Protein AF-A0A3B9LGZ9-F1 (afdb_monomer)

Structure (mmCIF, N/CA/C/O backbone):
data_AF-A0A3B9LGZ9-F1
#
_entry.id   AF-A0A3B9LGZ9-F1
#
loop_
_atom_site.group_PDB
_atom_site.id
_atom_site.type_symbol
_atom_site.label_atom_id
_atom_site.label_alt_id
_atom_site.label_comp_id
_atom_site.label_asym_id
_atom_site.label_entity_id
_atom_site.label_seq_id
_atom_site.pdbx_PDB_ins_code
_atom_site.Cartn_x
_atom_site.Cartn_y
_atom_site.Cartn_z
_atom_site.occupancy
_atom_site.B_iso_or_equiv
_atom_site.auth_seq_id
_atom_site.auth_comp_id
_atom_site.auth_asym_id
_atom_site.auth_atom_id
_atom_site.pdbx_PDB_model_num
ATOM 1 N N . MET A 1 1 ? -9.078 -23.975 -48.253 1.00 40.38 1 MET A N 1
ATOM 2 C CA . MET A 1 1 ? -9.713 -23.560 -46.987 1.00 40.38 1 MET A CA 1
ATOM 3 C C . MET A 1 1 ? -8.598 -23.088 -46.071 1.00 40.38 1 MET A C 1
ATOM 5 O O . MET A 1 1 ? -7.630 -23.821 -45.918 1.00 40.38 1 MET A O 1
ATOM 9 N N . ARG A 1 2 ? -8.647 -21.822 -45.647 1.00 36.91 2 ARG A N 1
ATOM 10 C CA . ARG A 1 2 ? -7.568 -21.124 -44.932 1.00 36.91 2 ARG A CA 1
ATOM 11 C C . ARG A 1 2 ? -7.625 -21.435 -43.428 1.00 36.91 2 ARG A C 1
ATOM 13 O O . ARG A 1 2 ? -8.727 -21.634 -42.925 1.00 36.91 2 ARG A O 1
ATOM 20 N N . PRO A 1 3 ? -6.487 -21.451 -42.718 1.00 47.88 3 PRO A N 1
ATOM 21 C CA . PRO A 1 3 ? -6.417 -21.714 -41.278 1.00 47.88 3 PRO A CA 1
ATOM 22 C C . PRO A 1 3 ? -6.904 -20.550 -40.387 1.00 47.88 3 PRO A C 1
ATOM 24 O O . PRO A 1 3 ? -6.818 -20.641 -39.167 1.00 47.88 3 PRO A O 1
ATOM 27 N N . GLU A 1 4 ? -7.453 -19.472 -40.956 1.00 48.69 4 GLU A N 1
ATOM 28 C CA . GLU A 1 4 ? -7.960 -18.311 -40.202 1.00 48.69 4 GLU A CA 1
ATOM 29 C C . GLU A 1 4 ? -9.247 -18.571 -39.378 1.00 48.69 4 GLU A C 1
ATOM 31 O O . GLU A 1 4 ? -9.721 -17.665 -38.696 1.00 48.69 4 GLU A O 1
ATOM 36 N N . ASP A 1 5 ? -9.783 -19.800 -39.346 1.00 43.81 5 ASP A N 1
ATOM 37 C CA . ASP A 1 5 ? -10.883 -20.186 -38.433 1.00 43.81 5 ASP A CA 1
ATOM 38 C C . ASP A 1 5 ? -10.433 -20.317 -36.957 1.00 43.81 5 ASP A C 1
ATOM 40 O O . ASP A 1 5 ? -11.243 -20.535 -36.060 1.00 43.81 5 ASP A O 1
ATOM 44 N N . LEU A 1 6 ? -9.147 -20.084 -36.654 1.00 48.41 6 LEU A N 1
ATOM 45 C CA . LEU A 1 6 ? -8.643 -19.962 -35.279 1.00 48.41 6 LEU A CA 1
ATOM 46 C C . LEU A 1 6 ? -8.991 -18.612 -34.607 1.00 48.41 6 LEU A C 1
ATOM 48 O O . LEU A 1 6 ? -8.484 -18.302 -33.533 1.00 48.41 6 LEU A O 1
ATOM 52 N N . ALA A 1 7 ? -9.854 -17.792 -35.213 1.00 45.59 7 ALA A N 1
ATOM 53 C CA . ALA A 1 7 ? -10.335 -16.532 -34.640 1.00 45.59 7 ALA A CA 1
ATOM 54 C C . ALA A 1 7 ? -11.469 -16.710 -33.604 1.00 45.59 7 A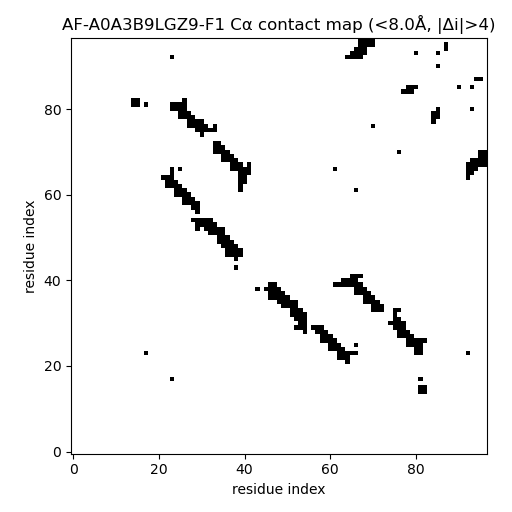LA A C 1
ATOM 56 O O . ALA A 1 7 ? -12.047 -15.726 -33.141 1.00 45.59 7 ALA A O 1
ATOM 57 N N . LYS A 1 8 ? -11.813 -17.948 -33.218 1.00 38.22 8 LYS A N 1
ATOM 58 C CA . LYS A 1 8 ? -12.989 -18.239 -32.381 1.00 38.22 8 LYS A CA 1
ATOM 59 C C . LYS A 1 8 ? -12.679 -19.099 -31.149 1.00 38.22 8 LYS A C 1
ATOM 61 O O . LYS A 1 8 ? -13.391 -20.052 -30.867 1.00 38.22 8 LYS A O 1
ATOM 66 N N . ALA A 1 9 ? -11.628 -18.766 -30.399 1.00 40.62 9 ALA A N 1
ATOM 67 C CA . ALA A 1 9 ? -11.366 -19.395 -29.095 1.00 40.62 9 ALA A CA 1
ATOM 68 C C . ALA A 1 9 ? -10.655 -18.489 -28.066 1.00 40.62 9 ALA A C 1
ATOM 70 O O . ALA A 1 9 ? -10.008 -18.995 -27.159 1.00 40.62 9 ALA A O 1
ATOM 71 N N . ALA A 1 10 ? -10.772 -17.160 -28.168 1.00 39.72 10 ALA A N 1
ATOM 72 C CA . ALA A 1 10 ? -10.199 -16.231 -27.178 1.00 39.72 10 ALA A CA 1
ATOM 73 C C . ALA A 1 10 ? -11.256 -15.322 -26.521 1.00 39.72 10 ALA A C 1
ATOM 75 O O . ALA A 1 10 ? -10.959 -14.230 -26.047 1.00 39.72 10 ALA A O 1
ATOM 76 N N . ALA A 1 11 ? -12.512 -15.768 -26.491 1.00 45.62 11 ALA A N 1
ATOM 77 C CA . ALA A 1 11 ? -13.537 -15.174 -25.645 1.00 45.62 11 ALA A CA 1
ATOM 78 C C . ALA A 1 11 ? -13.547 -15.895 -24.290 1.00 45.62 11 ALA A C 1
ATOM 80 O O . ALA A 1 11 ? -14.335 -16.814 -24.103 1.00 45.62 11 ALA A O 1
ATOM 81 N N . ALA A 1 12 ? -12.643 -15.505 -23.389 1.00 36.50 12 ALA A N 1
ATOM 82 C CA . ALA A 1 12 ? -12.806 -15.515 -21.928 1.00 36.50 12 ALA A CA 1
ATOM 83 C C . ALA A 1 12 ? -11.431 -15.326 -21.278 1.00 36.50 12 ALA A C 1
ATOM 85 O O . ALA A 1 12 ? -10.493 -16.043 -21.600 1.00 36.50 12 ALA A O 1
ATOM 86 N N . ASN A 1 13 ? -11.337 -14.389 -20.338 1.00 33.81 13 ASN A N 1
ATOM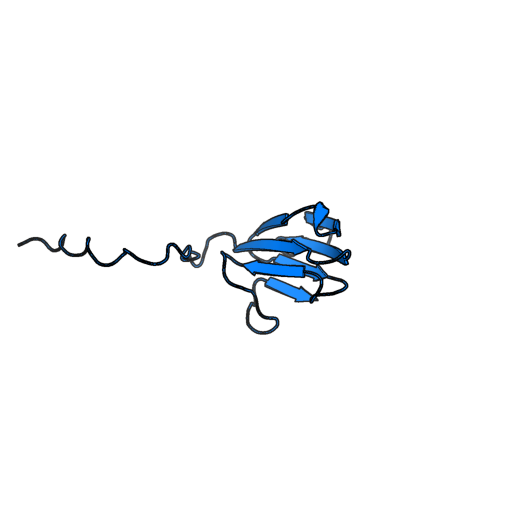 87 C CA . ASN A 1 13 ?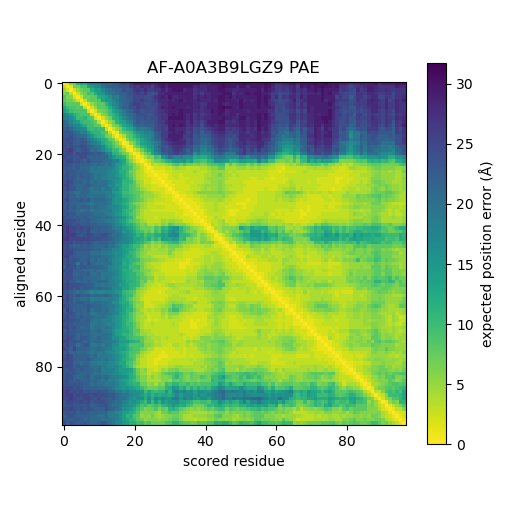 -10.129 -14.028 -19.600 1.00 33.81 13 ASN A CA 1
ATOM 88 C C . ASN A 1 13 ? -9.036 -13.340 -20.424 1.00 33.81 13 ASN A C 1
ATOM 90 O O . ASN A 1 13 ? -7.977 -13.891 -20.705 1.00 33.81 13 ASN A O 1
ATOM 94 N N . SER A 1 14 ? -9.225 -12.036 -20.625 1.00 36.09 14 SER A N 1
ATOM 95 C CA . SER A 1 14 ? -8.127 -11.067 -20.591 1.00 36.09 14 SER A CA 1
ATOM 96 C C . SER A 1 14 ? -7.452 -11.085 -19.206 1.00 36.09 14 SER A C 1
ATOM 98 O O . SER A 1 14 ? -7.510 -10.119 -18.451 1.00 36.09 14 SER A O 1
ATOM 100 N N . SER A 1 15 ? -6.853 -12.206 -18.821 1.00 41.41 15 SER A N 1
ATOM 101 C CA . SER A 1 15 ? -5.715 -12.190 -17.915 1.00 41.41 15 SER A CA 1
ATOM 102 C C . SER A 1 15 ? -4.552 -11.760 -18.801 1.00 41.41 15 SER A C 1
ATOM 104 O O . SER A 1 15 ? -4.346 -12.418 -19.822 1.00 41.41 15 SER A O 1
ATOM 106 N N . PRO A 1 16 ? -3.836 -10.657 -18.521 1.00 43.16 16 PRO A N 1
ATOM 107 C CA . PRO A 1 16 ? -2.628 -10.383 -19.274 1.00 43.16 16 PRO A CA 1
ATOM 108 C C . PRO A 1 16 ? -1.724 -11.599 -19.077 1.00 43.16 16 PRO A C 1
ATOM 110 O O . PRO A 1 16 ? -1.271 -11.875 -17.967 1.00 43.16 16 PRO A O 1
ATOM 113 N N . THR A 1 17 ? -1.539 -12.377 -20.144 1.00 41.56 17 THR A N 1
ATOM 114 C CA . THR A 1 17 ? -0.389 -13.256 -20.293 1.00 41.56 17 THR A CA 1
ATOM 115 C C . THR A 1 17 ? 0.801 -12.339 -20.091 1.00 41.56 17 THR A C 1
ATOM 117 O O . THR A 1 17 ? 1.133 -11.557 -20.978 1.00 41.56 17 THR A O 1
ATOM 120 N N . ALA A 1 18 ? 1.354 -12.344 -18.878 1.00 44.94 18 ALA A N 1
ATOM 121 C CA . ALA A 1 18 ? 2.632 -11.727 -18.611 1.00 44.94 18 ALA A CA 1
ATOM 122 C C . ALA A 1 18 ? 3.603 -12.405 -19.574 1.00 44.94 18 ALA A C 1
ATOM 124 O O . ALA A 1 18 ? 3.890 -13.597 -19.450 1.00 44.94 18 ALA A O 1
ATOM 125 N N . GLU A 1 19 ? 3.987 -11.678 -20.619 1.00 40.50 19 GLU A N 1
ATOM 126 C CA . GLU A 1 19 ? 5.059 -12.089 -21.505 1.00 40.50 19 GLU A CA 1
ATOM 127 C C . GLU A 1 19 ? 6.263 -12.415 -20.608 1.00 40.50 19 GLU A C 1
ATOM 129 O O . GLU A 1 19 ? 6.582 -11.592 -19.743 1.00 40.50 19 GLU A O 1
ATOM 134 N N . PRO A 1 20 ? 6.939 -13.567 -20.768 1.00 43.88 20 PRO A N 1
ATOM 135 C CA . PRO A 1 20 ? 8.087 -13.961 -19.940 1.00 43.88 20 PRO A CA 1
ATOM 136 C C . PRO A 1 20 ? 9.349 -13.087 -20.157 1.00 43.88 20 PRO A C 1
ATOM 138 O O . PRO A 1 20 ? 10.475 -13.548 -20.019 1.00 43.88 20 PRO A O 1
ATOM 141 N N . GLY A 1 21 ? 9.164 -11.810 -20.493 1.00 50.47 21 GLY A N 1
ATOM 142 C CA . GLY A 1 21 ? 10.176 -10.762 -20.602 1.00 50.47 21 GLY A CA 1
ATOM 143 C C . GLY A 1 21 ? 9.610 -9.340 -20.448 1.00 50.47 21 GLY A C 1
ATOM 144 O O . GLY A 1 21 ? 10.306 -8.382 -20.768 1.00 50.47 21 GLY A O 1
ATOM 145 N N . GLY A 1 22 ? 8.355 -9.183 -20.001 1.00 58.69 22 GLY A N 1
ATOM 146 C CA . GLY A 1 22 ? 7.743 -7.881 -19.708 1.00 58.69 22 GLY A CA 1
ATOM 147 C C . GLY A 1 22 ? 7.869 -7.500 -18.225 1.00 58.69 22 GLY A C 1
ATOM 148 O O . GLY A 1 22 ? 8.012 -8.385 -17.381 1.00 58.69 22 GLY A O 1
ATOM 149 N N . PRO A 1 23 ? 7.810 -6.203 -17.868 1.00 70.44 23 PRO A N 1
ATOM 150 C CA . PRO A 1 23 ? 7.880 -5.777 -16.472 1.00 70.44 23 PRO A CA 1
ATOM 151 C C . PRO A 1 23 ? 6.699 -6.347 -15.677 1.00 70.44 23 PRO A C 1
ATOM 153 O O . PRO A 1 23 ? 5.538 -6.154 -16.047 1.00 70.44 23 PRO A O 1
ATOM 156 N N . ASN A 1 24 ? 6.990 -7.005 -14.555 1.00 77.88 24 ASN A N 1
ATOM 157 C CA . ASN A 1 24 ? 5.983 -7.452 -13.606 1.00 77.88 24 ASN A CA 1
ATOM 158 C C . ASN A 1 24 ? 5.231 -6.248 -13.055 1.00 77.88 24 ASN A C 1
ATOM 160 O O . ASN A 1 24 ? 5.835 -5.284 -12.590 1.00 77.88 24 ASN A O 1
ATOM 164 N N . ARG A 1 25 ? 3.899 -6.293 -13.114 1.00 84.94 25 ARG A N 1
ATOM 165 C CA . ARG A 1 25 ? 3.040 -5.270 -12.519 1.00 84.94 25 ARG A CA 1
ATOM 166 C C . ARG A 1 25 ? 2.537 -5.757 -11.172 1.00 84.94 25 ARG A C 1
ATOM 168 O O . ARG A 1 25 ? 1.841 -6.763 -11.140 1.00 84.94 25 ARG A O 1
ATOM 175 N N . VAL A 1 26 ? 2.834 -5.032 -10.101 1.00 86.88 26 VAL A N 1
ATOM 176 C CA . VAL A 1 26 ? 2.374 -5.334 -8.744 1.00 86.88 26 VAL A CA 1
ATOM 177 C C . VAL A 1 26 ? 1.419 -4.247 -8.267 1.00 86.88 26 VAL A C 1
ATOM 179 O O . VAL A 1 26 ? 1.798 -3.089 -8.127 1.00 86.88 26 VAL A O 1
ATOM 182 N N . ASP A 1 27 ? 0.173 -4.620 -8.010 1.00 89.31 27 ASP A N 1
ATOM 183 C CA . ASP A 1 27 ? -0.859 -3.768 -7.434 1.00 89.31 27 ASP A CA 1
ATOM 184 C C . ASP A 1 27 ? -0.974 -4.078 -5.928 1.00 89.31 27 ASP A C 1
ATOM 186 O O . ASP A 1 27 ? -1.351 -5.184 -5.530 1.00 89.31 27 ASP A O 1
ATOM 190 N N . ILE A 1 28 ? -0.655 -3.100 -5.081 1.00 89.69 28 ILE A N 1
ATOM 191 C CA . ILE A 1 28 ? -0.703 -3.190 -3.618 1.00 89.69 28 ILE A CA 1
ATOM 192 C C . ILE A 1 28 ? -1.904 -2.399 -3.124 1.00 89.69 28 ILE A C 1
ATOM 194 O O . ILE A 1 28 ? -1.933 -1.169 -3.176 1.00 89.69 28 ILE A O 1
ATOM 198 N N . ARG A 1 29 ? -2.908 -3.100 -2.608 1.00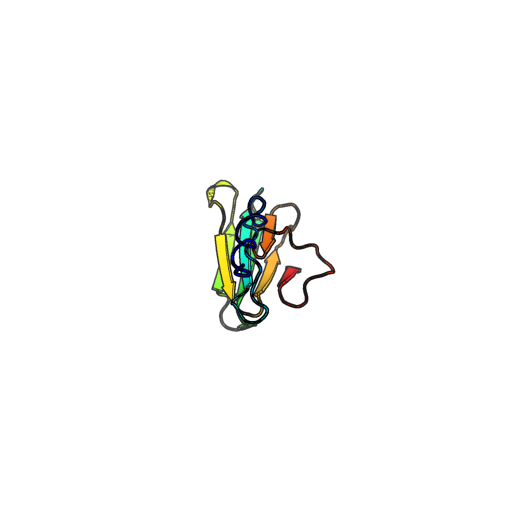 91.94 29 ARG A N 1
ATOM 199 C CA . ARG A 1 29 ? -4.102 -2.482 -2.041 1.00 91.94 29 ARG A CA 1
ATOM 200 C C . ARG A 1 29 ? -4.068 -2.551 -0.515 1.00 91.94 29 ARG A C 1
ATOM 202 O O . ARG A 1 29 ? -4.224 -3.643 0.023 1.00 91.94 29 ARG A O 1
ATOM 209 N N . PRO A 1 30 ? -3.950 -1.426 0.200 1.00 92.00 30 PRO A N 1
ATOM 210 C CA . PRO A 1 30 ? -4.109 -1.412 1.643 1.00 92.00 30 PRO A CA 1
ATOM 211 C C . PRO A 1 30 ? -5.554 -1.721 2.036 1.00 92.00 30 PRO A C 1
ATOM 213 O O . PRO A 1 30 ? -6.506 -1.127 1.528 1.00 92.00 30 PRO A O 1
ATOM 216 N N . LEU A 1 31 ? -5.707 -2.648 2.971 1.00 90.94 31 LEU A N 1
ATOM 217 C CA . LEU A 1 31 ? -6.951 -2.971 3.664 1.00 90.94 31 LEU A CA 1
ATOM 218 C C . LEU A 1 31 ? -7.005 -2.274 5.030 1.00 90.94 31 LEU A C 1
ATOM 220 O O . LEU A 1 31 ? -8.080 -1.879 5.479 1.00 90.94 31 LEU A O 1
ATOM 224 N N . LYS A 1 32 ? -5.849 -2.073 5.678 1.00 92.38 32 LYS A N 1
ATOM 225 C CA . LYS A 1 32 ? -5.709 -1.381 6.974 1.00 92.38 32 LYS A CA 1
ATOM 226 C C . LYS A 1 32 ? -4.510 -0.430 6.937 1.00 92.38 32 LYS A C 1
ATOM 228 O O . LYS A 1 32 ? -3.744 -0.422 5.976 1.00 92.38 32 LYS A O 1
ATOM 233 N N . LYS A 1 33 ? -4.361 0.417 7.964 1.00 92.69 33 LYS A N 1
ATOM 234 C CA . LYS A 1 33 ? -3.186 1.289 8.072 1.00 92.69 33 LYS A CA 1
ATOM 235 C C . LYS A 1 33 ? -1.951 0.435 8.346 1.00 92.69 33 LYS A C 1
ATOM 237 O O . LYS A 1 33 ? -1.865 -0.166 9.411 1.00 92.69 33 LYS A O 1
ATOM 242 N N . THR A 1 34 ? -1.013 0.415 7.413 1.00 91.62 34 THR A N 1
ATOM 243 C CA . THR A 1 34 ? 0.202 -0.398 7.490 1.00 91.62 34 THR A CA 1
ATOM 244 C C . THR A 1 34 ? 1.367 0.342 6.851 1.00 91.62 34 THR A C 1
ATOM 246 O O . THR A 1 34 ? 1.179 1.238 6.023 1.00 91.62 34 THR A O 1
ATOM 249 N N . TYR A 1 35 ? 2.575 0.023 7.289 1.00 91.38 35 TYR A N 1
ATOM 250 C CA . TYR A 1 35 ? 3.781 0.542 6.668 1.00 91.38 35 TYR A CA 1
ATOM 251 C C . TYR A 1 35 ? 4.125 -0.331 5.473 1.00 91.38 35 TYR A C 1
ATOM 253 O O . TYR A 1 35 ? 4.163 -1.555 5.603 1.00 91.38 35 TYR A O 1
ATOM 261 N N . VAL A 1 36 ? 4.377 0.307 4.333 1.00 90.94 36 VAL A N 1
ATOM 262 C CA . VAL A 1 36 ? 4.775 -0.379 3.110 1.00 90.94 36 VAL A CA 1
ATOM 263 C C . VAL A 1 36 ? 6.027 0.265 2.554 1.00 90.94 36 VAL A C 1
ATOM 265 O O . VAL A 1 36 ? 6.107 1.487 2.383 1.00 90.94 36 VAL A O 1
ATOM 268 N N . LYS A 1 37 ? 6.988 -0.590 2.230 1.00 91.62 37 LYS A N 1
ATOM 269 C CA . LYS A 1 37 ? 8.196 -0.240 1.506 1.00 91.62 37 LYS A CA 1
ATOM 270 C C . LYS A 1 37 ? 8.304 -1.124 0.274 1.00 91.62 37 LYS A C 1
ATOM 272 O O . LYS A 1 37 ? 8.352 -2.337 0.381 1.00 91.62 37 LYS A O 1
ATOM 277 N N . VAL A 1 38 ? 8.354 -0.509 -0.894 1.00 89.56 38 VAL A N 1
ATOM 278 C CA . VAL A 1 38 ? 8.498 -1.189 -2.176 1.00 89.56 38 VAL A CA 1
ATOM 279 C C . VAL A 1 38 ? 9.845 -0.834 -2.766 1.00 89.56 38 VAL A C 1
ATOM 281 O O . VAL A 1 38 ? 10.177 0.343 -2.936 1.00 89.56 38 VAL A O 1
ATOM 284 N N . VAL A 1 39 ? 10.607 -1.863 -3.096 1.00 89.31 39 VAL A N 1
ATOM 285 C CA . VAL A 1 39 ? 11.862 -1.772 -3.830 1.00 89.31 39 VAL A CA 1
ATOM 286 C C . VAL A 1 39 ? 11.622 -2.407 -5.189 1.00 89.31 39 VAL A C 1
ATOM 288 O O . VAL A 1 39 ? 11.152 -3.536 -5.275 1.00 89.31 39 VAL A O 1
ATOM 291 N N . VAL A 1 40 ? 11.909 -1.666 -6.251 1.00 87.06 40 VAL A N 1
ATOM 292 C CA . VAL A 1 40 ? 11.793 -2.152 -7.626 1.00 87.06 40 VAL A CA 1
ATOM 293 C C . VAL A 1 40 ? 13.203 -2.378 -8.156 1.00 87.06 40 VAL A C 1
ATOM 295 O O . VAL A 1 40 ? 14.116 -1.640 -7.799 1.00 87.06 40 VAL A O 1
ATOM 298 N N . ASP A 1 41 ? 13.377 -3.425 -8.953 1.00 81.94 41 ASP A N 1
ATOM 299 C CA . ASP A 1 41 ? 14.645 -3.835 -9.562 1.00 81.94 41 ASP A CA 1
ATOM 300 C C . ASP A 1 41 ? 15.767 -4.101 -8.542 1.00 81.94 41 ASP A C 1
ATOM 302 O O . ASP A 1 41 ? 16.950 -3.929 -8.814 1.00 81.94 41 ASP A O 1
ATOM 306 N N . ASN A 1 42 ? 15.383 -4.495 -7.322 1.00 75.25 42 ASN A N 1
ATOM 307 C CA . ASN A 1 42 ? 16.293 -4.655 -6.188 1.00 75.25 42 ASN A CA 1
ATOM 308 C C . ASN A 1 42 ? 17.175 -3.406 -5.924 1.00 75.25 42 ASN A C 1
ATOM 310 O O . ASN A 1 42 ? 18.269 -3.504 -5.362 1.00 75.25 42 ASN A O 1
ATOM 314 N N . GLU A 1 43 ? 16.703 -2.204 -6.284 1.00 76.75 43 GLU A N 1
ATOM 315 C CA . GLU A 1 43 ? 17.365 -0.932 -5.975 1.00 76.75 43 GLU A CA 1
ATOM 316 C C . GLU A 1 43 ? 17.192 -0.567 -4.486 1.00 76.75 43 GLU A C 1
ATOM 318 O O . GLU A 1 43 ? 16.558 0.426 -4.128 1.00 76.75 43 GLU A O 1
ATOM 323 N N . VAL A 1 44 ? 17.759 -1.364 -3.572 1.00 70.56 44 VAL A N 1
ATOM 324 C CA . VAL A 1 44 ? 17.589 -1.216 -2.106 1.00 70.56 44 VAL A CA 1
ATOM 325 C C . VAL A 1 44 ? 17.985 0.181 -1.600 1.00 70.56 44 VAL A C 1
ATOM 327 O O . VAL A 1 44 ? 17.438 0.676 -0.613 1.00 70.56 44 VAL A O 1
ATOM 330 N N . LEU A 1 45 ? 18.913 0.840 -2.299 1.00 73.25 45 LEU A N 1
ATOM 331 C CA . LEU A 1 45 ? 19.371 2.201 -2.006 1.00 73.25 45 LEU A CA 1
ATOM 332 C C . LEU A 1 45 ? 18.302 3.271 -2.278 1.00 73.25 45 LEU A C 1
ATOM 334 O O . LEU A 1 45 ? 18.379 4.364 -1.715 1.00 73.25 45 LEU A O 1
ATOM 338 N N . LYS A 1 46 ? 17.324 2.981 -3.142 1.00 78.62 46 LYS A N 1
ATOM 339 C CA . LYS A 1 46 ? 16.263 3.903 -3.556 1.00 78.62 46 LYS A CA 1
ATOM 340 C C . LYS A 1 46 ? 14.942 3.137 -3.659 1.00 78.62 46 LYS A C 1
ATOM 342 O O . LYS A 1 46 ? 14.532 2.773 -4.759 1.00 78.62 46 LYS A O 1
ATOM 347 N N . PRO A 1 47 ? 14.249 2.908 -2.529 1.00 84.81 47 PRO A N 1
ATOM 348 C CA . PRO A 1 47 ? 12.914 2.333 -2.579 1.00 84.81 47 PRO A CA 1
ATOM 349 C C . PRO A 1 47 ? 12.011 3.212 -3.448 1.00 84.81 47 PRO A C 1
ATOM 351 O O . PRO A 1 47 ? 11.951 4.430 -3.269 1.00 84.81 47 PRO A O 1
ATOM 354 N N . ALA A 1 48 ? 11.295 2.587 -4.381 1.00 86.88 48 ALA A N 1
ATOM 355 C CA . ALA A 1 48 ? 10.317 3.270 -5.222 1.00 86.88 48 ALA A CA 1
ATOM 356 C C . ALA A 1 48 ? 9.175 3.858 -4.380 1.00 86.88 48 ALA A C 1
ATOM 358 O O . ALA A 1 48 ? 8.545 4.844 -4.765 1.00 86.88 48 ALA A O 1
ATOM 359 N N . PHE A 1 49 ? 8.911 3.256 -3.219 1.00 89.25 49 PHE A N 1
ATOM 360 C CA . PHE A 1 49 ? 7.883 3.705 -2.299 1.00 89.25 49 PHE A CA 1
ATOM 361 C C . PHE A 1 49 ? 8.241 3.327 -0.871 1.00 89.25 49 PHE A C 1
ATOM 363 O O . PHE A 1 49 ? 8.633 2.199 -0.609 1.00 89.25 49 PHE A O 1
ATOM 370 N N . GLU A 1 50 ? 8.097 4.255 0.065 1.00 91.00 50 GLU A N 1
ATOM 371 C CA . GLU A 1 50 ? 8.349 3.994 1.480 1.00 91.00 50 GLU A CA 1
ATOM 372 C C . GLU A 1 50 ? 7.487 4.940 2.318 1.00 91.00 50 GLU A C 1
ATOM 374 O O . GLU A 1 50 ? 7.854 6.091 2.556 1.00 91.00 50 GLU A O 1
ATOM 379 N N . ARG A 1 51 ? 6.292 4.491 2.716 1.00 90.75 51 ARG A N 1
ATOM 380 C CA . ARG A 1 51 ? 5.417 5.267 3.608 1.00 90.75 51 ARG A CA 1
ATOM 381 C C . ARG A 1 51 ? 4.378 4.394 4.305 1.00 90.75 51 ARG A C 1
ATOM 383 O O . ARG A 1 51 ? 4.089 3.269 3.909 1.00 90.75 51 ARG A O 1
ATOM 390 N N . TRP A 1 52 ? 3.742 4.978 5.312 1.00 92.44 52 TRP A N 1
ATOM 391 C CA . TRP A 1 52 ? 2.486 4.460 5.840 1.00 92.44 52 TRP A CA 1
ATOM 392 C C . TRP A 1 52 ? 1.365 4.685 4.830 1.00 92.44 52 TRP A C 1
ATOM 394 O O . TRP A 1 52 ? 1.149 5.814 4.392 1.00 92.44 52 TRP A O 1
ATOM 404 N N . ILE A 1 53 ? 0.650 3.615 4.497 1.00 90.25 53 ILE A N 1
ATOM 405 C CA . ILE A 1 53 ? -0.549 3.650 3.662 1.00 90.25 53 ILE A CA 1
ATOM 406 C C . ILE A 1 53 ? -1.751 3.188 4.468 1.00 90.25 53 ILE A C 1
ATOM 408 O O . ILE A 1 53 ? -1.630 2.552 5.514 1.00 90.25 53 ILE A O 1
ATOM 412 N N . SER A 1 54 ? -2.934 3.528 3.984 1.00 90.50 54 SER A N 1
ATOM 413 C CA . SER A 1 54 ? -4.205 3.146 4.589 1.00 90.50 54 SER A CA 1
ATOM 414 C C . SER A 1 54 ? -5.227 2.903 3.482 1.00 90.50 54 SER A C 1
ATOM 416 O O . SER A 1 54 ? -5.010 3.366 2.366 1.00 90.50 54 SER A O 1
ATOM 418 N N . PRO A 1 55 ? -6.347 2.209 3.738 1.00 90.56 55 PRO A N 1
ATOM 419 C CA . PRO A 1 55 ? -7.360 1.952 2.710 1.00 90.56 55 PRO A CA 1
ATOM 420 C C . PRO A 1 55 ? -7.899 3.223 2.023 1.00 90.56 55 PRO A C 1
ATOM 422 O O . PRO A 1 55 ? -8.425 3.129 0.918 1.00 90.56 55 PRO A O 1
ATOM 425 N N . ALA A 1 56 ? -7.739 4.402 2.638 1.00 89.94 56 ALA A N 1
ATOM 426 C CA . ALA A 1 56 ? -8.068 5.697 2.041 1.00 89.94 56 ALA A CA 1
ATOM 427 C C . ALA A 1 56 ? -7.064 6.183 0.971 1.00 89.94 56 ALA A C 1
ATOM 429 O O . ALA A 1 56 ? -7.462 6.960 0.109 1.00 89.94 56 ALA A O 1
ATOM 430 N N . ASP A 1 57 ? -5.802 5.728 0.993 1.00 87.50 57 ASP A N 1
ATOM 431 C CA . ASP A 1 57 ? -4.786 6.053 -0.034 1.00 87.50 57 ASP A CA 1
ATOM 432 C C . ASP A 1 57 ? -5.113 5.383 -1.383 1.00 87.50 57 ASP A C 1
ATOM 434 O O . ASP A 1 57 ? -4.670 5.839 -2.433 1.00 87.50 57 ASP A O 1
ATOM 438 N N . GLY A 1 58 ? -5.909 4.309 -1.366 1.00 87.00 58 GLY A N 1
ATOM 439 C CA . GLY A 1 58 ? -6.224 3.527 -2.558 1.00 87.00 58 GLY A CA 1
ATOM 440 C C . GLY A 1 58 ? -5.128 2.525 -2.926 1.00 87.00 58 GLY A C 1
ATOM 441 O O . GLY A 1 58 ? -4.243 2.220 -2.134 1.00 87.00 58 GLY A O 1
ATOM 442 N N . THR A 1 59 ? -5.243 1.936 -4.118 1.00 87.94 59 THR A N 1
ATOM 443 C CA . THR A 1 59 ? -4.304 0.906 -4.600 1.00 87.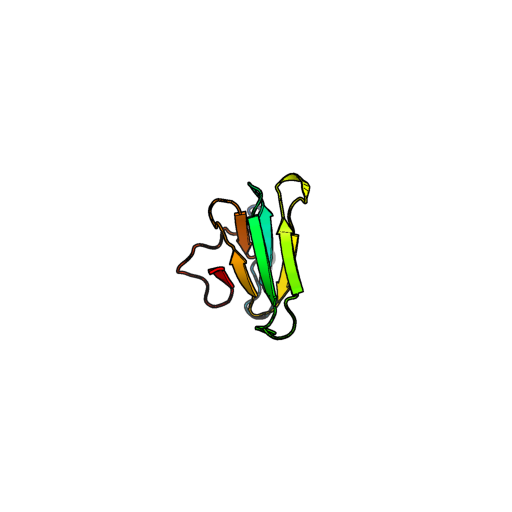94 59 THR A CA 1
ATOM 444 C C . THR A 1 59 ? -3.078 1.570 -5.213 1.00 87.94 59 THR A C 1
ATOM 446 O O . THR A 1 59 ? -3.220 2.491 -6.012 1.00 87.94 59 THR A O 1
ATOM 449 N N . VAL A 1 60 ? -1.890 1.092 -4.853 1.00 88.38 60 VAL A N 1
ATOM 450 C CA . VAL A 1 60 ? -0.609 1.586 -5.359 1.00 88.38 60 VAL A CA 1
ATOM 451 C C . VAL A 1 60 ? -0.065 0.591 -6.378 1.00 88.38 60 VAL A C 1
ATOM 453 O O . VAL A 1 60 ? -0.033 -0.606 -6.111 1.00 88.38 60 VAL A O 1
ATOM 456 N N . GLU A 1 61 ? 0.345 1.070 -7.547 1.00 88.31 61 GLU A N 1
ATOM 457 C CA . GLU A 1 61 ? 0.775 0.224 -8.663 1.00 88.31 61 GLU A CA 1
ATOM 458 C C . GLU A 1 61 ? 2.273 0.384 -8.917 1.00 88.31 61 GLU A C 1
ATOM 460 O O . GLU A 1 61 ? 2.779 1.499 -9.047 1.00 88.31 61 GLU A O 1
ATOM 465 N N . PHE A 1 62 ? 2.970 -0.739 -9.050 1.00 87.12 62 PHE A N 1
ATOM 466 C CA . PHE A 1 62 ? 4.404 -0.814 -9.302 1.00 87.12 62 PHE A CA 1
ATOM 467 C C . PHE A 1 62 ? 4.679 -1.652 -10.539 1.00 87.12 62 PHE A C 1
ATOM 469 O O . PHE A 1 62 ? 3.924 -2.571 -10.855 1.00 87.12 62 PHE A O 1
ATOM 476 N N . ARG A 1 63 ? 5.749 -1.324 -11.265 1.00 85.69 63 ARG A N 1
ATOM 477 C CA . ARG A 1 63 ? 6.179 -2.060 -12.456 1.00 85.69 63 ARG A CA 1
ATOM 478 C C . ARG A 1 63 ? 7.693 -2.216 -12.453 1.00 85.69 63 ARG A C 1
ATOM 480 O O . ARG A 1 63 ? 8.380 -1.213 -12.294 1.00 85.69 63 ARG A O 1
ATOM 487 N N . GLY A 1 64 ? 8.192 -3.429 -12.664 1.00 82.88 64 GLY A N 1
ATOM 488 C CA . GLY A 1 64 ? 9.626 -3.718 -12.755 1.00 82.88 64 GLY A CA 1
ATOM 489 C C . GLY A 1 64 ? 9.913 -5.206 -12.904 1.00 82.88 64 GLY A C 1
ATOM 490 O O . GLY A 1 64 ? 8.982 -6.001 -12.930 1.00 82.88 64 GLY A O 1
ATOM 491 N N . GLN A 1 65 ? 11.181 -5.590 -13.044 1.00 82.75 65 GLN A N 1
ATOM 492 C CA . GLN A 1 65 ? 11.539 -6.997 -13.240 1.00 82.75 65 GLN A CA 1
ATOM 493 C C . GLN A 1 65 ? 11.425 -7.788 -11.929 1.00 82.75 65 GLN A C 1
ATOM 495 O O . GLN A 1 65 ? 10.747 -8.812 -11.890 1.00 82.75 65 GLN A O 1
ATOM 500 N N . HIS A 1 66 ? 12.028 -7.256 -10.862 1.00 83.38 66 HIS A N 1
ATOM 501 C CA . HIS A 1 66 ? 11.996 -7.803 -9.506 1.00 83.38 66 HIS A CA 1
ATOM 502 C C . HIS A 1 66 ? 11.386 -6.762 -8.564 1.00 83.38 66 HIS A C 1
ATOM 504 O O . HIS A 1 66 ? 11.811 -5.606 -8.574 1.00 83.38 66 HIS A O 1
ATOM 510 N N . ILE A 1 67 ? 10.376 -7.119 -7.775 1.00 84.31 67 ILE A N 1
ATOM 511 C CA . ILE A 1 67 ? 9.698 -6.171 -6.882 1.00 84.31 67 ILE A CA 1
ATOM 512 C C . ILE A 1 67 ? 9.661 -6.748 -5.473 1.00 84.31 67 ILE A C 1
ATOM 514 O O . ILE A 1 67 ? 8.923 -7.681 -5.193 1.00 84.31 67 ILE A O 1
ATOM 518 N N . THR A 1 68 ? 10.412 -6.151 -4.559 1.00 86.12 68 THR A N 1
ATOM 519 C CA . THR A 1 68 ? 10.385 -6.522 -3.144 1.00 86.12 68 THR A CA 1
ATOM 520 C C . THR A 1 68 ? 9.400 -5.623 -2.415 1.00 86.12 68 THR A C 1
ATOM 522 O O . THR A 1 68 ? 9.569 -4.400 -2.369 1.00 86.12 68 THR A O 1
ATOM 525 N N . VAL A 1 69 ? 8.366 -6.217 -1.834 1.00 86.50 69 VAL A N 1
ATOM 526 C CA . VAL A 1 69 ? 7.333 -5.516 -1.078 1.00 86.50 69 VAL A CA 1
ATOM 527 C C . VAL A 1 69 ? 7.469 -5.854 0.397 1.00 86.50 69 VAL A C 1
ATOM 529 O O . VAL A 1 69 ? 7.042 -6.904 0.856 1.00 86.50 69 VAL A O 1
ATOM 532 N N . ARG A 1 70 ? 8.005 -4.915 1.163 1.00 88.75 70 ARG A N 1
ATOM 533 C CA . ARG A 1 70 ? 8.100 -5.018 2.613 1.00 88.75 70 ARG A CA 1
ATOM 534 C C . ARG A 1 70 ? 6.865 -4.440 3.266 1.00 88.75 70 ARG A C 1
ATOM 536 O O . ARG A 1 70 ? 6.563 -3.257 3.061 1.00 88.75 70 ARG A O 1
ATOM 543 N N . VAL A 1 71 ? 6.169 -5.234 4.062 1.00 87.62 71 VAL A N 1
ATOM 544 C CA . VAL A 1 71 ? 4.948 -4.807 4.749 1.00 87.62 71 VAL A CA 1
ATOM 545 C C . VAL A 1 71 ? 5.006 -5.174 6.221 1.00 87.62 71 VAL A C 1
ATOM 547 O O . VAL A 1 71 ? 5.352 -6.285 6.584 1.00 87.62 71 VAL A O 1
ATOM 550 N N . LEU A 1 72 ? 4.610 -4.243 7.093 1.00 88.06 72 LEU A N 1
ATOM 551 C CA . LEU A 1 72 ? 4.520 -4.547 8.531 1.00 88.06 72 LEU A CA 1
ATOM 552 C C . LEU A 1 72 ? 3.470 -5.620 8.836 1.00 88.06 72 LEU A C 1
ATOM 554 O O . LEU A 1 72 ? 3.601 -6.375 9.791 1.00 88.06 72 LEU A O 1
ATOM 558 N N . ASP A 1 73 ? 2.390 -5.610 8.064 1.00 85.94 73 ASP A N 1
ATOM 559 C CA . ASP A 1 73 ? 1.248 -6.489 8.244 1.00 85.94 73 ASP A CA 1
ATOM 560 C C . ASP A 1 73 ? 0.742 -6.859 6.849 1.00 85.94 73 ASP A C 1
ATOM 562 O O . ASP A 1 73 ? 0.254 -5.999 6.105 1.00 85.94 73 ASP A O 1
ATOM 566 N N . ARG A 1 74 ? 0.950 -8.121 6.459 1.00 81.75 74 ARG A N 1
ATOM 567 C CA . ARG A 1 74 ? 0.556 -8.622 5.140 1.00 81.75 74 ARG A CA 1
ATOM 568 C C . ARG A 1 74 ? -0.953 -8.774 5.025 1.00 81.75 74 ARG A C 1
ATOM 570 O O . ARG A 1 74 ? -1.480 -8.492 3.963 1.00 81.75 74 ARG A O 1
ATOM 577 N N . ASP A 1 75 ? -1.662 -9.125 6.093 1.00 85.50 75 ASP A N 1
ATOM 578 C CA . ASP A 1 75 ? -3.133 -9.180 6.078 1.00 85.50 75 ASP A CA 1
ATOM 579 C C . ASP A 1 75 ? -3.751 -7.774 5.932 1.00 85.50 75 ASP A C 1
ATOM 581 O O . ASP A 1 75 ? -4.837 -7.588 5.380 1.00 85.50 75 ASP A O 1
ATOM 585 N N . ALA A 1 76 ? -3.013 -6.734 6.331 1.00 88.56 76 ALA A N 1
ATOM 586 C CA . ALA A 1 76 ? -3.370 -5.345 6.078 1.00 88.56 76 ALA A CA 1
ATOM 587 C C . ALA A 1 76 ? -3.189 -4.899 4.618 1.00 88.56 76 ALA A C 1
ATOM 589 O O . ALA A 1 76 ? -3.598 -3.773 4.310 1.00 88.56 76 ALA A O 1
ATOM 590 N N . VAL A 1 77 ? -2.617 -5.717 3.723 1.00 89.00 77 VAL A N 1
ATOM 591 C CA . VAL A 1 77 ? -2.484 -5.408 2.290 1.00 89.00 77 VAL A CA 1
ATOM 592 C C . VAL A 1 77 ? -2.873 -6.584 1.395 1.00 89.00 77 VAL A C 1
ATOM 594 O O . VAL A 1 77 ? -2.614 -7.745 1.662 1.00 89.00 77 VAL A O 1
ATOM 597 N N . GLN A 1 78 ? -3.442 -6.286 0.240 1.00 88.81 78 GLN A N 1
ATOM 598 C CA . GLN A 1 78 ? -3.660 -7.269 -0.808 1.00 88.81 78 GLN A CA 1
ATOM 599 C C . GLN A 1 78 ? -2.710 -6.972 -1.959 1.00 88.81 78 GLN A C 1
ATOM 601 O O . GLN A 1 78 ? -2.797 -5.904 -2.565 1.00 88.81 78 GLN A O 1
ATOM 606 N N . ILE A 1 79 ? -1.838 -7.924 -2.275 1.00 86.81 79 ILE A N 1
ATOM 607 C CA . ILE A 1 79 ? -0.818 -7.775 -3.311 1.00 86.81 79 ILE A CA 1
ATOM 608 C C . ILE A 1 79 ? -1.204 -8.660 -4.493 1.00 86.81 79 ILE A C 1
ATOM 610 O O . ILE A 1 79 ? -1.454 -9.859 -4.348 1.00 86.81 79 ILE A O 1
ATOM 614 N N . LYS A 1 80 ? -1.314 -8.045 -5.668 1.00 86.56 80 LYS A N 1
ATOM 615 C CA . LYS A 1 80 ? -1.633 -8.726 -6.922 1.00 86.56 80 LYS A CA 1
ATOM 616 C C . LYS A 1 80 ? -0.520 -8.487 -7.919 1.00 86.56 80 LYS A C 1
ATOM 618 O O . LYS A 1 80 ? -0.169 -7.342 -8.158 1.00 86.56 80 LYS A O 1
ATOM 623 N N . LYS A 1 81 ? -0.022 -9.541 -8.547 1.00 82.81 81 LYS A N 1
ATOM 624 C CA . LYS A 1 81 ? 0.916 -9.467 -9.660 1.00 82.81 81 LYS A CA 1
ATOM 625 C C . LYS A 1 81 ? 0.197 -9.787 -10.960 1.00 82.81 81 LYS A C 1
ATOM 627 O O . LYS A 1 81 ? -0.417 -10.843 -11.083 1.00 82.81 81 LYS A O 1
ATOM 632 N N . ASN A 1 82 ? 0.243 -8.884 -11.935 1.00 80.12 82 ASN A N 1
ATOM 633 C CA . ASN A 1 82 ? -0.426 -9.037 -13.232 1.00 80.12 82 ASN A CA 1
ATOM 634 C C . ASN A 1 82 ? -1.921 -9.418 -13.098 1.00 80.12 82 ASN A C 1
ATOM 636 O O . ASN A 1 82 ? -2.475 -10.156 -13.910 1.00 80.12 82 ASN A O 1
ATOM 640 N N . GLY A 1 83 ? -2.584 -8.934 -12.039 1.00 76.38 83 GLY A N 1
ATOM 641 C CA . GLY A 1 83 ? -3.982 -9.254 -11.724 1.00 76.38 83 GLY A CA 1
ATOM 642 C C . GLY A 1 83 ? -4.219 -10.587 -10.997 1.00 76.38 83 GLY A C 1
ATOM 643 O O . GLY A 1 83 ? -5.348 -10.838 -10.572 1.00 76.38 83 GLY A O 1
ATOM 644 N N . LYS A 1 84 ? -3.185 -11.408 -10.793 1.00 79.94 84 LYS A N 1
ATOM 645 C CA . LYS A 1 84 ? -3.218 -12.652 -10.010 1.00 79.94 84 LYS A CA 1
ATOM 646 C C . LYS A 1 84 ? -2.764 -12.366 -8.577 1.00 79.94 84 LYS A C 1
ATOM 648 O O . LYS A 1 84 ? -1.857 -11.571 -8.367 1.00 79.94 84 LYS A O 1
ATOM 653 N N . LEU A 1 85 ? -3.414 -12.960 -7.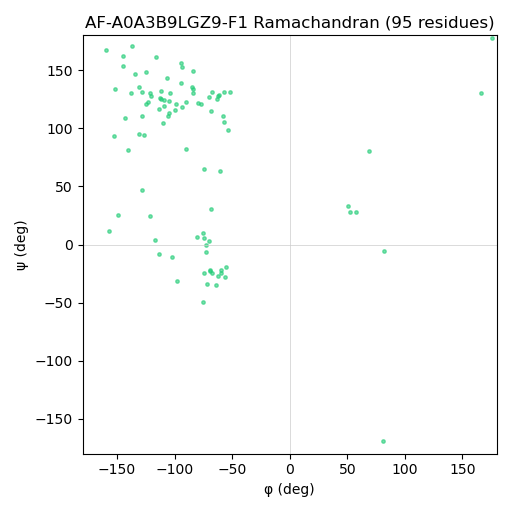579 1.00 77.62 85 LEU A N 1
ATOM 654 C CA . LEU A 1 85 ? -2.949 -12.847 -6.192 1.00 77.62 85 LEU A CA 1
ATOM 655 C C . LEU A 1 85 ? -1.562 -13.492 -6.090 1.00 77.62 85 LEU A C 1
ATOM 657 O O . LEU A 1 85 ? -1.400 -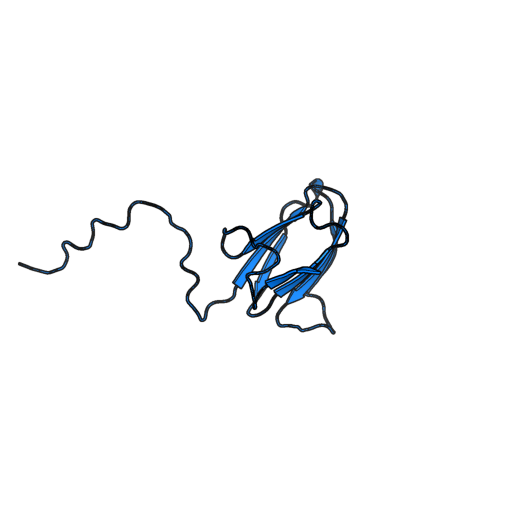14.634 -6.519 1.00 77.62 85 LEU A O 1
ATOM 661 N N . VAL A 1 86 ? -0.585 -12.734 -5.586 1.00 72.94 86 VAL A N 1
ATOM 662 C CA . VAL A 1 86 ? 0.734 -13.278 -5.241 1.00 72.94 86 VAL A CA 1
ATOM 663 C C . VAL A 1 86 ? 0.602 -13.958 -3.892 1.00 72.94 86 VAL A C 1
ATOM 665 O O . VAL A 1 86 ? 0.169 -13.319 -2.926 1.00 72.94 86 VAL A O 1
ATOM 668 N N . ASP A 1 87 ? 0.931 -15.242 -3.867 1.00 67.12 87 ASP A N 1
ATOM 669 C CA . ASP A 1 87 ? 1.058 -16.034 -2.651 1.00 67.12 87 ASP A CA 1
ATOM 670 C C . ASP A 1 87 ? 2.520 -16.020 -2.186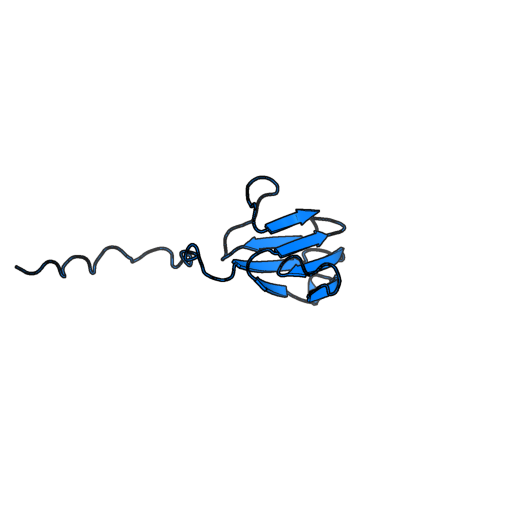 1.00 67.12 87 ASP A C 1
ATOM 672 O O . ASP A 1 87 ? 3.416 -15.796 -2.997 1.00 67.12 87 ASP A O 1
ATOM 676 N N . ASP A 1 88 ? 2.733 -16.188 -0.884 1.00 58.94 88 ASP A N 1
ATOM 677 C CA . ASP A 1 88 ? 4.000 -15.957 -0.172 1.00 58.94 88 ASP A CA 1
ATOM 678 C C . ASP A 1 88 ? 5.176 -16.816 -0.685 1.00 58.94 88 ASP A C 1
ATOM 680 O O . ASP A 1 88 ? 6.326 -16.407 -0.567 1.00 58.94 88 ASP A O 1
ATOM 684 N N . ASP A 1 89 ? 4.891 -17.971 -1.298 1.00 56.28 89 ASP A N 1
ATOM 685 C CA . ASP A 1 89 ? 5.883 -19.032 -1.537 1.00 56.28 89 ASP A CA 1
ATOM 686 C C . ASP A 1 89 ? 6.227 -19.279 -3.026 1.00 56.28 89 ASP A C 1
ATOM 688 O O . ASP A 1 89 ? 7.152 -20.029 -3.324 1.00 56.28 89 ASP A O 1
ATOM 692 N N . ASP A 1 90 ? 5.516 -18.661 -3.982 1.00 54.69 90 ASP A N 1
ATOM 693 C CA . ASP A 1 90 ? 5.546 -19.100 -5.399 1.00 54.69 90 ASP A CA 1
ATOM 694 C C . ASP A 1 90 ? 6.110 -18.067 -6.401 1.00 54.69 90 ASP A C 1
ATOM 696 O O . ASP A 1 90 ? 6.093 -18.314 -7.607 1.00 54.69 90 ASP A O 1
ATOM 700 N N . ASP A 1 91 ? 6.603 -16.904 -5.956 1.00 65.00 91 ASP A N 1
ATOM 701 C CA . ASP A 1 91 ? 6.971 -15.804 -6.867 1.00 65.00 91 ASP A CA 1
ATOM 702 C C . ASP A 1 91 ? 8.419 -15.308 -6.649 1.00 65.00 91 ASP A C 1
ATOM 704 O O . ASP A 1 91 ? 8.687 -14.445 -5.816 1.00 65.00 91 ASP A O 1
ATOM 708 N N . ASP A 1 92 ? 9.367 -15.851 -7.429 1.00 66.62 92 ASP A N 1
ATOM 709 C CA . ASP A 1 92 ? 10.808 -15.491 -7.410 1.00 66.62 92 ASP A CA 1
ATOM 710 C C . ASP A 1 92 ? 11.063 -14.005 -7.732 1.00 66.62 92 ASP A C 1
ATOM 712 O O . ASP A 1 92 ? 12.081 -13.417 -7.374 1.00 66.62 92 ASP A O 1
ATOM 716 N N . ASP A 1 93 ? 10.107 -13.380 -8.403 1.00 71.31 93 ASP A N 1
ATOM 717 C CA . ASP A 1 93 ? 10.142 -12.016 -8.894 1.00 71.31 93 ASP A CA 1
ATOM 718 C C . ASP A 1 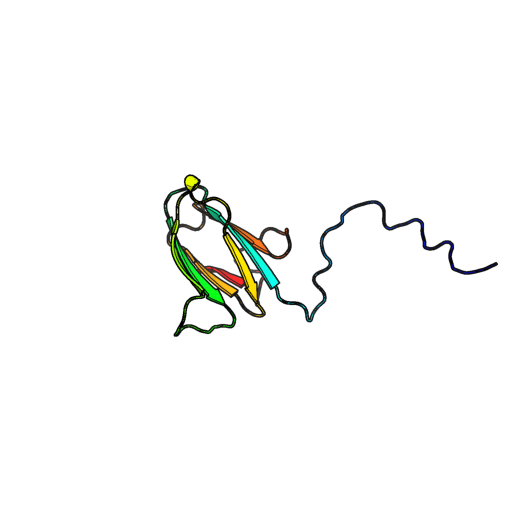93 ? 9.342 -11.020 -8.034 1.00 71.31 93 ASP A C 1
ATOM 720 O O . ASP A 1 93 ? 9.504 -9.804 -8.212 1.00 71.31 93 ASP A O 1
ATOM 724 N N . VAL A 1 94 ? 8.535 -11.492 -7.073 1.00 71.25 94 VAL A N 1
ATOM 725 C CA . VAL A 1 94 ? 7.871 -10.659 -6.059 1.00 71.25 94 VAL A CA 1
ATOM 726 C C . VAL A 1 94 ? 8.075 -11.229 -4.659 1.00 71.25 94 VAL A C 1
ATOM 728 O O . VAL A 1 94 ? 7.290 -12.034 -4.170 1.00 71.25 94 VAL A O 1
ATOM 731 N N . THR A 1 95 ? 9.086 -10.723 -3.957 1.00 78.19 95 THR A N 1
ATOM 732 C CA . THR A 1 95 ? 9.334 -11.079 -2.553 1.00 78.19 95 THR A CA 1
ATOM 733 C C . THR A 1 95 ? 8.504 -10.219 -1.611 1.00 78.19 95 THR A C 1
ATOM 735 O O . THR A 1 95 ? 8.449 -8.995 -1.765 1.00 78.19 95 THR A O 1
ATOM 738 N N . VAL A 1 96 ? 7.896 -10.838 -0.603 1.00 78.31 96 VAL A N 1
ATOM 739 C CA . VAL A 1 96 ? 7.110 -10.155 0.426 1.00 78.31 96 VAL A CA 1
ATOM 740 C C . VAL A 1 96 ? 7.712 -10.500 1.785 1.00 78.31 96 VAL A C 1
ATOM 742 O O . VAL A 1 96 ? 7.831 -11.673 2.105 1.00 78.31 96 VAL A O 1
ATOM 745 N N . GLU A 1 97 ? 8.116 -9.494 2.566 1.00 75.31 97 GLU A N 1
ATOM 746 C CA . GLU A 1 97 ? 8.735 -9.676 3.898 1.00 75.31 97 GLU A CA 1
ATOM 747 C C . GLU A 1 97 ? 8.231 -8.665 4.937 1.00 75.31 97 GLU A C 1
ATOM 749 O O . GLU A 1 97 ? 7.773 -7.563 4.536 1.00 75.31 97 GLU A O 1
#

Foldseek 3Di:
DDPVVVPPDPPDDPLPPPDPPFWKKKKKAFQAFKWKWKQAPVPVVDTPDTGTDGNVNGIDMDTHQAMEIEIPDPVRIFMAISNHGDDQPPDPRYHYD

Nearest PDB structures (foldseek):
  1w8t-assembly1_A  TM=3.281E-01  e=2.420E-01  Piromyces sp. 'equi'
  1w90-assembly2_B  TM=3.220E-01  e=2.883E-01  Piromyces sp. 'equi'
  6nob-assembly1_A  TM=3.784E-01  e=3.361E+00  Bifidobacterium adolescentis ATCC 15703
  6tfk-assembly1_C  TM=4.292E-01  e=3.564E+00  Bacillus thuringiensis
  6tfj-assembly1_A  TM=4.254E-01  e=3.361E+00  Bacillus thuringiensis

Sequence (97 aa):
MRPEDLAKAAAANSSPTAEPGGPNRVDIRPLKKTYVKVVVDNEVLKPAFERWISPADGTVEFRGQHITVRVLDRDAVQIKKNGKLVDDDDDDDVTVE

pLDDT: mean 74.0, std 18.66, range [33.81, 92.69]

Solvent-accessible surface area (backbone atoms only — not comparable to full-atom values): 5787 Å² total; per-residue (Å²): 136,76,82,73,75,74,79,75,78,79,91,72,75,94,58,68,75,74,52,102,84,56,65,44,37,38,39,40,31,36,68,32,78,33,46,39,35,32,20,43,62,71,35,76,92,56,51,78,36,76,47,77,44,27,49,87,75,45,71,48,78,46,72,27,69,30,37,39,40,36,39,80,43,60,88,28,38,49,49,25,43,59,85,39,76,64,58,98,86,81,44,97,45,50,47,74,85

Secondary structure (DSSP, 8-state):
--GGGGGSS--S-------TTSPEEEEEEESSSEEEEEEETT-TTS-SEEEEE-TTT--EEEEESSEEEEES-STTEEEEETTEEPPTTS-TTEEE-

Mean predicted aligned error: 11.5 Å

Radius of gyration: 16.69 Å; Cα contacts (8 Å, |Δi|>4): 176; chains: 1; bounding box: 33×30×56 Å